Protein AF-A0A966R8D4-F1 (afdb_monomer_lite)

Radius of gyration: 16.15 Å; chains: 1; bounding box: 39×34×46 Å

Structure (mmCIF, N/CA/C/O backbone):
data_AF-A0A966R8D4-F1
#
_entry.id   AF-A0A966R8D4-F1
#
loop_
_atom_site.group_PDB
_atom_site.id
_atom_site.type_symbol
_atom_site.label_atom_id
_atom_site.label_alt_id
_atom_site.label_comp_id
_atom_site.label_asym_id
_atom_site.label_entity_id
_atom_site.label_seq_id
_atom_site.pdbx_PDB_ins_code
_atom_site.Cartn_x
_atom_site.Cartn_y
_atom_site.Cartn_z
_atom_site.occupancy
_atom_site.B_iso_or_equiv
_atom_site.auth_seq_id
_atom_site.auth_comp_id
_atom_site.auth_asym_id
_atom_site.auth_atom_id
_atom_site.pdbx_PDB_model_num
ATOM 1 N N . MET A 1 1 ? 3.328 -2.534 21.180 1.00 51.09 1 MET A N 1
ATOM 2 C CA . MET A 1 1 ? 2.053 -2.965 20.559 1.00 51.09 1 MET A CA 1
ATOM 3 C C . MET A 1 1 ? 1.306 -3.818 21.571 1.00 51.09 1 MET A C 1
ATOM 5 O O . MET A 1 1 ? 1.834 -4.852 21.949 1.00 51.09 1 MET A O 1
ATOM 9 N N . GLN A 1 2 ? 0.138 -3.387 22.055 1.00 43.75 2 GLN A N 1
ATOM 10 C CA . GLN A 1 2 ? -0.744 -4.261 22.836 1.00 43.75 2 GLN A CA 1
ATOM 11 C C . GLN A 1 2 ? -1.527 -5.141 21.857 1.00 43.75 2 GLN A C 1
ATOM 13 O O . GLN A 1 2 ? -2.344 -4.646 21.085 1.00 43.75 2 GLN A O 1
ATOM 18 N N . THR A 1 3 ? -1.239 -6.437 21.844 1.00 46.25 3 THR A N 1
ATOM 19 C CA . THR A 1 3 ? -2.000 -7.445 21.105 1.00 46.25 3 THR A CA 1
ATOM 20 C C . THR A 1 3 ? -3.137 -7.945 21.990 1.00 46.25 3 THR A C 1
ATOM 22 O O . THR A 1 3 ? -2.988 -8.899 22.749 1.00 46.25 3 THR A O 1
ATOM 25 N N . LEU A 1 4 ? -4.311 -7.322 21.879 1.00 57.75 4 LEU A N 1
ATOM 26 C CA . LEU A 1 4 ? -5.556 -8.028 22.189 1.00 57.75 4 LEU A CA 1
ATOM 27 C C . LEU A 1 4 ? -5.604 -9.226 21.229 1.00 57.75 4 LEU A C 1
ATOM 29 O O . LEU A 1 4 ? -5.468 -9.018 20.025 1.00 57.75 4 LEU A O 1
ATOM 33 N N . LYS A 1 5 ? -5.674 -10.470 21.731 1.00 73.81 5 LYS A N 1
ATOM 34 C CA . LYS A 1 5 ? -5.549 -11.704 20.920 1.00 73.81 5 LYS A CA 1
ATOM 35 C C . LYS A 1 5 ? -6.275 -11.566 19.567 1.00 73.81 5 LYS A C 1
ATOM 37 O O . LYS A 1 5 ? -7.495 -11.475 19.522 1.00 73.81 5 LYS A O 1
ATOM 42 N N . GLY A 1 6 ? -5.512 -11.547 18.470 1.00 87.00 6 GLY A N 1
AT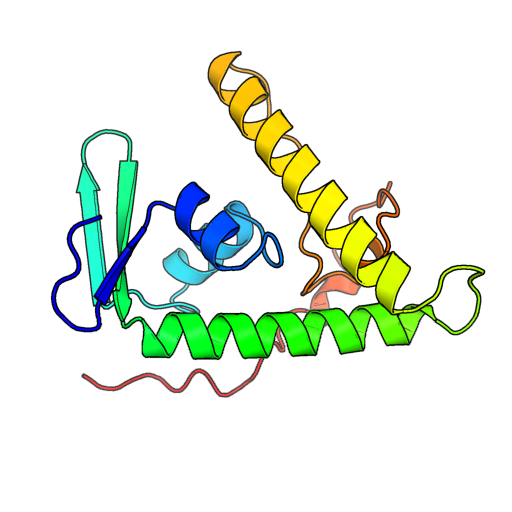OM 43 C CA . GLY A 1 6 ? -6.039 -11.493 17.099 1.00 87.00 6 GLY A CA 1
ATOM 44 C C . GLY A 1 6 ? -6.319 -10.099 16.521 1.00 87.00 6 GLY A C 1
ATOM 45 O O . GLY A 1 6 ? -6.777 -10.027 15.379 1.00 87.00 6 GLY A O 1
ATOM 46 N N . PHE A 1 7 ? -6.026 -9.016 17.245 1.00 92.50 7 PHE A N 1
ATOM 47 C CA . PHE A 1 7 ? -6.164 -7.636 16.778 1.00 92.50 7 PHE A CA 1
ATOM 48 C C . PHE A 1 7 ? -4.842 -6.865 16.841 1.00 92.50 7 PHE A C 1
ATOM 50 O O . PHE A 1 7 ? -4.022 -7.043 17.740 1.00 92.50 7 PHE A O 1
ATOM 57 N N . GLU A 1 8 ? -4.663 -5.968 15.876 1.00 93.44 8 GLU A N 1
ATOM 58 C CA . GLU A 1 8 ? -3.532 -5.054 15.774 1.00 93.44 8 GLU A CA 1
ATOM 59 C C . GLU A 1 8 ? -4.044 -3.620 15.609 1.00 93.44 8 GLU A C 1
ATOM 61 O O . GLU A 1 8 ? -4.910 -3.346 14.771 1.00 93.44 8 GLU A O 1
ATOM 66 N N . GLN A 1 9 ? -3.484 -2.700 16.394 1.00 93.94 9 GLN A N 1
ATOM 67 C CA . GLN A 1 9 ? -3.742 -1.267 16.286 1.00 93.94 9 GLN A CA 1
ATOM 68 C C . GLN A 1 9 ? -2.618 -0.596 15.498 1.00 93.94 9 GLN A C 1
ATOM 70 O O . GLN A 1 9 ? -1.444 -0.761 15.827 1.00 93.94 9 GLN A O 1
ATOM 75 N N . HIS A 1 10 ? -2.986 0.190 14.488 1.00 94.25 10 HIS A N 1
ATOM 76 C CA . HIS A 1 10 ? -2.047 0.842 13.576 1.00 94.25 10 HIS A CA 1
ATOM 77 C C . HIS A 1 10 ? -2.397 2.312 13.351 1.00 94.25 10 HIS A C 1
ATOM 79 O O . HIS A 1 10 ? -3.571 2.669 13.294 1.00 94.25 10 HIS A O 1
ATOM 85 N N . SER A 1 11 ? -1.389 3.171 13.199 1.00 93.56 11 SER A N 1
ATOM 86 C CA . SER A 1 11 ? -1.565 4.461 12.520 1.00 93.56 11 SER A CA 1
ATOM 87 C C . SER A 1 11 ? -1.562 4.239 11.004 1.00 93.56 11 SER A C 1
ATOM 89 O O . SER A 1 11 ? -1.254 3.145 10.532 1.00 93.56 11 SER A O 1
ATOM 91 N N . TYR A 1 12 ? -1.865 5.262 10.202 1.00 92.44 12 TYR A N 1
ATOM 92 C CA . TYR A 1 12 ? -1.744 5.123 8.746 1.00 92.44 12 TYR A CA 1
ATOM 93 C C . TYR A 1 12 ? -0.306 4.804 8.297 1.00 92.44 12 TYR A C 1
ATOM 95 O O . TYR A 1 12 ? -0.120 3.992 7.388 1.00 92.44 12 TYR A O 1
ATOM 103 N N . SER A 1 13 ? 0.707 5.393 8.944 1.00 91.94 13 SER A N 1
ATOM 104 C CA . SER A 1 13 ? 2.116 5.111 8.635 1.00 91.94 13 SER A CA 1
ATOM 105 C C . SER A 1 13 ? 2.491 3.678 9.026 1.00 91.94 13 SER A C 1
ATOM 107 O O . SER A 1 13 ? 2.979 2.929 8.181 1.00 91.94 13 SER A O 1
ATOM 109 N N . SER A 1 14 ? 2.155 3.230 10.245 1.00 94.25 14 SER A N 1
ATOM 110 C CA . SER A 1 14 ? 2.466 1.852 10.660 1.00 94.25 14 SER A CA 1
ATOM 111 C C . SER A 1 14 ? 1.670 0.809 9.866 1.00 94.25 14 SER A C 1
ATOM 113 O O . SER A 1 14 ? 2.166 -0.286 9.616 1.00 94.25 14 SER A O 1
ATOM 115 N N . LEU A 1 15 ? 0.459 1.142 9.399 1.00 94.88 15 LEU A N 1
ATOM 116 C CA . LEU A 1 15 ? -0.326 0.278 8.515 1.00 94.88 15 LEU A CA 1
ATOM 117 C C . LEU A 1 15 ? 0.320 0.141 7.128 1.00 94.88 15 LEU A C 1
ATOM 119 O O . LEU A 1 15 ? 0.342 -0.951 6.564 1.00 94.88 15 LEU A O 1
ATOM 123 N N . THR A 1 16 ? 0.866 1.234 6.591 1.00 94.06 16 THR A N 1
ATOM 124 C CA . THR A 1 16 ? 1.602 1.244 5.315 1.00 94.06 16 THR A CA 1
ATOM 125 C C . THR A 1 16 ? 2.821 0.324 5.389 1.00 94.06 16 THR A C 1
ATOM 127 O O . THR A 1 16 ? 3.023 -0.533 4.524 1.00 94.06 16 THR A O 1
ATOM 130 N N . GLU A 1 17 ? 3.588 0.442 6.472 1.00 95.25 17 GLU A N 1
ATOM 131 C CA . GLU A 1 17 ? 4.727 -0.428 6.762 1.00 95.25 17 GLU A CA 1
ATOM 132 C C . GLU A 1 17 ? 4.293 -1.891 6.948 1.00 95.25 17 GLU A C 1
ATOM 134 O O . GLU A 1 17 ? 4.858 -2.796 6.331 1.00 95.25 17 GLU A O 1
ATOM 139 N N . ARG A 1 18 ? 3.216 -2.137 7.706 1.00 95.69 18 ARG A N 1
ATOM 140 C CA . ARG A 1 18 ? 2.647 -3.475 7.939 1.00 95.69 18 ARG A CA 1
ATOM 141 C C . ARG A 1 18 ? 2.198 -4.181 6.655 1.00 95.69 18 ARG A C 1
ATOM 143 O O . ARG A 1 18 ? 2.195 -5.418 6.599 1.00 95.69 18 ARG A O 1
ATOM 150 N N . LEU A 1 19 ? 1.807 -3.411 5.641 1.00 95.19 19 LEU A N 1
ATOM 151 C CA . LEU A 1 19 ? 1.442 -3.884 4.303 1.00 95.19 19 LEU A CA 1
ATOM 152 C C . LEU A 1 19 ? 2.627 -3.874 3.322 1.00 95.19 19 LEU A C 1
ATOM 154 O O . LEU A 1 19 ? 2.439 -4.160 2.142 1.00 95.19 19 LEU A O 1
ATOM 158 N N . GLY A 1 20 ? 3.843 -3.585 3.794 1.00 94.44 20 GLY A N 1
ATOM 159 C CA . GLY A 1 20 ? 5.082 -3.684 3.028 1.00 94.44 20 GLY A CA 1
ATOM 160 C C . GLY A 1 20 ? 5.246 -2.610 1.956 1.00 94.44 20 GLY A C 1
ATOM 161 O O . GLY A 1 20 ? 5.833 -2.902 0.912 1.00 94.44 20 GLY A O 1
ATOM 162 N N . TYR A 1 21 ? 4.703 -1.407 2.182 1.00 93.81 21 TYR A N 1
ATOM 163 C CA . TYR A 1 21 ? 4.737 -0.283 1.232 1.00 93.81 21 TYR A CA 1
ATOM 164 C C . TYR A 1 21 ? 4.148 -0.632 -0.145 1.00 93.81 21 TYR A C 1
ATOM 166 O O . TYR A 1 21 ? 4.565 -0.117 -1.179 1.00 93.81 21 TYR A O 1
ATOM 174 N N . LEU A 1 22 ? 3.188 -1.560 -0.173 1.00 91.75 22 LEU A N 1
ATOM 175 C CA . LEU A 1 22 ? 2.486 -1.965 -1.393 1.00 91.75 22 LEU A CA 1
ATOM 176 C C . LEU A 1 22 ? 1.395 -0.968 -1.795 1.00 91.75 22 LEU A C 1
ATOM 178 O O . LEU A 1 22 ? 1.035 -0.880 -2.968 1.00 91.75 22 LEU A O 1
ATOM 182 N N . ILE A 1 23 ? 0.871 -0.246 -0.811 1.00 91.38 23 ILE A N 1
ATOM 183 C CA . ILE A 1 23 ? -0.154 0.783 -0.932 1.00 91.38 23 ILE A CA 1
ATOM 184 C C . ILE A 1 23 ? 0.288 1.955 -0.072 1.00 91.38 23 ILE A C 1
ATOM 186 O O . ILE A 1 23 ? 0.855 1.745 0.998 1.00 91.38 23 ILE A O 1
ATOM 190 N N . SER A 1 24 ? 0.016 3.162 -0.544 1.00 90.75 24 SER A N 1
ATOM 191 C CA . SER A 1 24 ? 0.391 4.395 0.121 1.00 90.75 24 SER A CA 1
ATOM 192 C C . SER A 1 24 ? -0.512 4.746 1.306 1.00 90.75 24 SER A C 1
ATOM 194 O O . SER A 1 24 ? -1.658 4.291 1.417 1.00 90.75 24 SER A O 1
ATOM 196 N N . ARG A 1 25 ? -0.019 5.634 2.170 1.00 91.56 25 ARG A N 1
ATOM 197 C CA . ARG A 1 25 ? -0.761 6.188 3.304 1.00 91.56 25 ARG A CA 1
ATOM 198 C C . ARG A 1 25 ? -2.025 6.890 2.821 1.00 91.56 25 ARG A C 1
ATOM 200 O O . ARG A 1 25 ? -3.098 6.705 3.392 1.00 91.56 25 ARG A O 1
ATOM 207 N N . GLN A 1 26 ? -1.911 7.673 1.750 1.00 88.56 26 GLN A N 1
ATOM 208 C CA . GLN A 1 26 ? -3.037 8.422 1.195 1.00 88.56 26 GLN A CA 1
ATOM 209 C C . GLN A 1 26 ? -4.120 7.506 0.618 1.00 88.56 26 GLN A C 1
ATOM 211 O O . GLN A 1 26 ? -5.309 7.734 0.850 1.00 88.56 26 GLN A O 1
ATOM 216 N N . THR A 1 27 ? -3.728 6.430 -0.061 1.00 89.88 27 THR A N 1
ATOM 217 C CA . THR A 1 27 ? -4.675 5.430 -0.558 1.00 89.88 27 THR A CA 1
ATOM 218 C C . THR A 1 27 ? -5.386 4.718 0.590 1.00 89.88 27 THR A C 1
ATOM 220 O O . THR A 1 27 ? -6.604 4.557 0.537 1.00 89.88 27 THR A O 1
ATOM 223 N N . LEU A 1 28 ? -4.670 4.355 1.662 1.00 91.75 28 LEU A N 1
ATOM 224 C CA . LEU A 1 28 ? -5.282 3.771 2.862 1.00 91.75 28 LEU A CA 1
ATOM 225 C C . LEU A 1 28 ? -6.292 4.724 3.509 1.00 91.75 28 LEU A C 1
ATOM 227 O O . LEU A 1 28 ? -7.402 4.300 3.831 1.00 91.75 28 LEU A O 1
ATOM 231 N N . THR A 1 29 ? -5.948 6.006 3.643 1.00 90.69 29 THR A N 1
ATOM 232 C CA . THR A 1 29 ? -6.871 7.048 4.118 1.00 90.69 29 THR A CA 1
ATOM 233 C C . THR A 1 29 ? -8.133 7.100 3.264 1.00 90.69 29 THR A C 1
ATOM 235 O O . THR A 1 29 ? -9.241 7.064 3.798 1.00 90.69 29 THR A O 1
ATOM 238 N N . ASN A 1 30 ? -7.990 7.103 1.937 1.00 87.81 30 ASN A N 1
ATOM 239 C CA . ASN A 1 30 ? -9.128 7.124 1.022 1.00 87.81 30 ASN A CA 1
ATOM 240 C C . ASN A 1 30 ? -9.992 5.862 1.146 1.00 87.81 30 ASN A C 1
ATOM 242 O O . ASN A 1 30 ? -11.213 5.972 1.216 1.00 87.81 30 ASN A O 1
ATOM 246 N N . TRP A 1 31 ? -9.378 4.677 1.224 1.00 91.38 31 TRP A N 1
ATOM 247 C CA . TRP A 1 31 ? -10.090 3.406 1.397 1.00 91.38 31 TRP A CA 1
ATOM 248 C C . TRP A 1 31 ? -10.851 3.320 2.716 1.00 91.38 31 TRP A C 1
ATOM 250 O O . TRP A 1 31 ? -11.902 2.686 2.781 1.00 91.38 31 TRP A O 1
ATOM 260 N N . ILE A 1 32 ? -10.328 3.926 3.776 1.00 90.06 32 ILE A N 1
ATOM 261 C CA . ILE A 1 32 ? -11.008 3.960 5.069 1.00 90.06 32 ILE A CA 1
ATOM 262 C C . ILE A 1 32 ? -12.156 4.968 5.033 1.00 90.06 32 ILE A C 1
ATOM 264 O O . ILE A 1 32 ? -13.276 4.623 5.407 1.00 90.06 32 ILE A O 1
ATOM 268 N N . ASN A 1 33 ? -11.918 6.167 4.498 1.00 87.69 33 ASN A N 1
ATOM 269 C CA . ASN A 1 33 ? -12.928 7.222 4.404 1.00 87.69 33 ASN A CA 1
ATOM 270 C C . ASN A 1 33 ? -14.109 6.842 3.500 1.00 87.69 33 ASN A C 1
ATOM 272 O O . ASN A 1 33 ? -15.249 7.163 3.818 1.00 87.69 33 ASN A O 1
ATOM 276 N N . ASN A 1 34 ? -13.860 6.135 2.393 1.00 86.00 34 ASN A N 1
ATOM 277 C CA . ASN A 1 34 ? -14.914 5.675 1.484 1.00 86.00 34 ASN A CA 1
ATOM 278 C C . ASN A 1 34 ? -15.513 4.308 1.882 1.00 86.00 34 ASN A C 1
ATOM 280 O O . ASN A 1 34 ? -16.408 3.799 1.208 1.00 86.00 34 ASN A O 1
ATOM 284 N N . GLY A 1 35 ? -15.018 3.693 2.962 1.00 84.62 35 GLY A N 1
ATOM 285 C CA . GLY A 1 35 ? -15.517 2.427 3.490 1.00 84.62 35 GLY A CA 1
ATOM 286 C C . GLY A 1 35 ? -15.098 1.166 2.724 1.00 84.62 35 GLY A C 1
ATOM 287 O O . GLY A 1 35 ? -15.634 0.099 3.037 1.00 84.62 35 GLY A O 1
ATOM 288 N N . THR A 1 36 ? -14.156 1.258 1.777 1.00 87.94 36 THR A N 1
ATOM 289 C CA . THR A 1 36 ? -13.539 0.108 1.080 1.00 87.94 36 THR A CA 1
ATOM 290 C C . THR A 1 36 ? -12.770 -0.781 2.061 1.00 87.94 36 THR A C 1
ATOM 292 O O . THR A 1 36 ? -12.911 -2.004 2.049 1.00 87.94 36 THR A O 1
ATOM 295 N N . LEU A 1 37 ? -11.997 -0.177 2.969 1.00 89.25 37 LEU A N 1
ATOM 296 C CA . LEU A 1 37 ? -11.280 -0.870 4.033 1.00 89.25 37 LEU A CA 1
ATOM 297 C C . LEU A 1 37 ? -11.838 -0.445 5.390 1.00 89.25 37 LEU A C 1
ATOM 299 O O . LEU A 1 37 ? -11.588 0.656 5.863 1.00 89.25 37 LEU A O 1
ATOM 303 N N . ARG A 1 38 ? -12.577 -1.343 6.043 1.00 91.81 38 ARG A N 1
ATOM 304 C CA . ARG A 1 38 ? -13.215 -1.050 7.336 1.00 91.81 38 ARG A CA 1
ATOM 305 C C . ARG A 1 38 ? -12.390 -1.569 8.518 1.00 91.81 38 ARG A C 1
ATOM 307 O O . ARG A 1 38 ? -12.258 -2.793 8.631 1.00 91.81 38 ARG A O 1
ATOM 314 N N . PRO A 1 39 ? -11.832 -0.709 9.380 1.00 92.69 39 PRO A N 1
ATOM 315 C CA . PRO A 1 39 ? -11.303 -1.141 10.671 1.00 92.69 39 PRO A CA 1
ATOM 316 C C . PRO A 1 39 ? -12.443 -1.588 11.595 1.00 92.69 39 PRO A C 1
ATOM 318 O O . PRO A 1 39 ? -13.589 -1.183 11.415 1.00 92.69 39 PRO A O 1
ATOM 321 N N . ALA A 1 40 ? -12.124 -2.433 12.573 1.00 91.56 40 ALA A N 1
ATOM 322 C CA . ALA A 1 40 ? -13.046 -2.819 13.639 1.00 91.56 40 ALA A CA 1
ATOM 323 C C . ALA A 1 40 ? -13.361 -1.629 14.557 1.00 91.56 40 ALA A C 1
ATOM 325 O O . ALA A 1 40 ? -14.487 -1.473 15.011 1.00 91.56 40 ALA A O 1
ATOM 326 N N . GLN A 1 41 ? -12.368 -0.768 14.786 1.00 92.88 41 GLN A N 1
ATOM 327 C CA . GLN A 1 41 ? -12.516 0.449 15.573 1.00 92.88 41 GLN A CA 1
ATOM 328 C C . GLN A 1 41 ? -11.607 1.548 15.024 1.00 92.88 41 GLN A C 1
ATOM 330 O O . GLN A 1 41 ? -10.500 1.279 14.550 1.00 92.88 41 GLN A O 1
ATOM 335 N N . VAL A 1 42 ? -12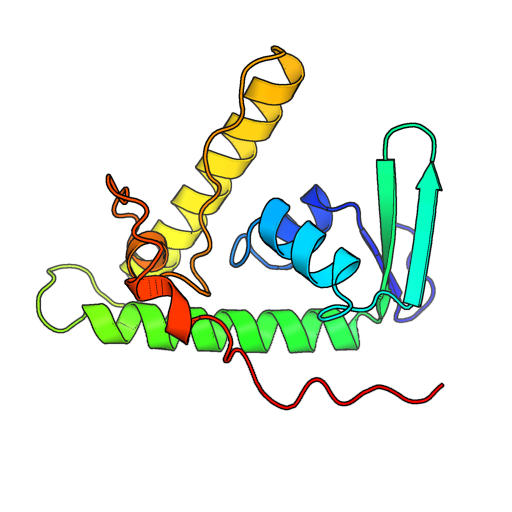.076 2.792 15.106 1.00 92.69 42 VAL A N 1
ATOM 336 C CA . VAL A 1 42 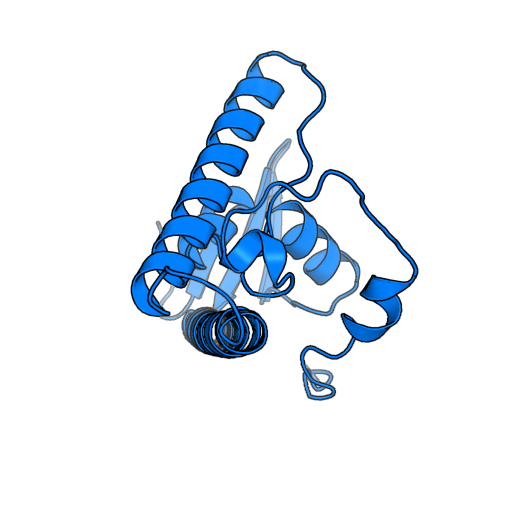? -11.283 3.991 14.823 1.00 92.69 42 VAL A CA 1
ATOM 337 C C . VAL A 1 42 ? -11.202 4.811 16.098 1.00 92.69 42 VAL A C 1
ATOM 339 O O . VAL A 1 42 ? -12.226 5.236 16.624 1.00 92.69 42 VAL A O 1
ATOM 342 N N . THR A 1 43 ? -9.986 5.067 16.564 1.00 91.88 43 THR A N 1
ATOM 343 C CA . THR A 1 43 ? -9.724 5.907 17.732 1.00 91.88 43 THR A CA 1
ATOM 344 C C . THR A 1 43 ? -8.959 7.138 17.272 1.00 91.88 43 THR A C 1
ATOM 346 O O . THR A 1 43 ? -7.850 7.030 16.750 1.00 91.88 43 THR A O 1
ATOM 349 N N . ARG A 1 44 ? -9.551 8.322 17.440 1.00 87.94 44 ARG A N 1
ATOM 350 C CA . ARG A 1 44 ? -8.917 9.601 17.098 1.00 87.94 44 ARG A CA 1
ATOM 351 C C . ARG A 1 44 ? -8.360 10.224 18.374 1.00 87.94 44 ARG A C 1
ATOM 353 O O . ARG A 1 44 ? -9.121 10.507 19.290 1.00 87.94 44 ARG A O 1
ATOM 360 N N . GLN A 1 45 ? -7.047 10.415 18.437 1.00 79.88 45 GLN A N 1
ATOM 361 C CA . GLN A 1 45 ? -6.359 11.049 19.560 1.00 79.88 45 GLN A CA 1
ATOM 362 C C . GLN A 1 45 ? -5.619 12.284 19.064 1.00 79.88 45 GLN A C 1
ATOM 364 O O . GLN A 1 45 ? -4.597 12.141 18.403 1.00 79.88 45 GLN A O 1
ATOM 369 N N . SER A 1 46 ? -6.128 13.475 19.395 1.00 75.50 46 SER A N 1
ATOM 370 C CA . SER A 1 46 ? -5.584 14.799 19.046 1.00 75.50 46 SER A CA 1
ATOM 371 C C . SER A 1 46 ? -5.147 14.951 17.576 1.00 75.50 46 SER A C 1
ATOM 373 O O . SER A 1 46 ? -5.921 15.425 16.747 1.00 75.50 46 SER A O 1
ATOM 375 N N . HIS A 1 47 ? -3.944 14.484 17.228 1.00 71.56 47 HIS A N 1
ATOM 376 C CA . HIS A 1 47 ? -3.343 14.575 15.894 1.00 71.56 47 HIS A CA 1
ATOM 377 C C . HIS A 1 47 ? -3.147 13.224 15.184 1.00 71.56 47 HIS A C 1
ATOM 379 O O . HIS A 1 47 ? -2.745 13.198 14.025 1.00 71.56 47 HIS A O 1
ATOM 385 N N . ASN A 1 48 ? -3.456 12.101 15.840 1.00 79.62 48 ASN A N 1
ATOM 386 C CA . ASN A 1 48 ? -3.262 10.755 15.310 1.00 79.62 48 ASN A CA 1
ATOM 387 C C . ASN A 1 48 ? -4.567 9.960 15.255 1.00 79.62 48 ASN A C 1
ATOM 389 O O . ASN A 1 48 ? -5.357 9.912 16.197 1.00 79.62 48 ASN A O 1
ATOM 393 N N . THR A 1 49 ? -4.780 9.293 14.122 1.00 88.44 49 THR A N 1
ATOM 394 C CA . THR A 1 49 ? -5.856 8.312 13.960 1.00 88.44 49 THR A CA 1
ATOM 395 C C . THR A 1 49 ? -5.270 6.919 14.098 1.00 88.44 49 THR A C 1
ATOM 397 O O . THR A 1 49 ? -4.389 6.532 13.329 1.00 88.44 49 THR A O 1
ATOM 400 N N . HIS A 1 50 ? -5.784 6.171 15.065 1.00 92.25 50 HIS A N 1
ATOM 401 C CA . HIS A 1 50 ? -5.479 4.767 15.261 1.00 92.25 50 HIS A CA 1
ATOM 402 C C . HIS A 1 50 ? -6.622 3.899 14.747 1.00 92.25 50 HIS A C 1
ATOM 404 O O . HIS A 1 50 ? -7.800 4.171 14.977 1.00 92.25 50 HIS A O 1
ATOM 410 N N . LEU A 1 51 ? -6.248 2.842 14.044 1.00 94.06 51 LEU A N 1
ATOM 411 C CA . LEU A 1 51 ? -7.135 1.938 13.338 1.00 94.06 51 LEU A CA 1
ATOM 412 C C . LEU A 1 51 ? -6.917 0.543 13.905 1.00 94.06 51 LEU A C 1
ATOM 414 O O . LEU A 1 51 ? -5.803 0.019 13.857 1.00 94.06 51 LEU A O 1
ATOM 418 N N . LEU A 1 52 ? -7.974 -0.056 14.436 1.00 95.06 52 LEU A N 1
ATOM 419 C CA . LEU A 1 52 ? -7.936 -1.420 14.936 1.00 95.06 52 LEU A CA 1
ATOM 420 C C . LEU A 1 52 ? -8.381 -2.373 13.829 1.00 95.06 52 LEU A C 1
ATOM 422 O O . LEU A 1 52 ? -9.482 -2.245 13.296 1.00 95.06 52 LEU A O 1
ATOM 426 N N . PHE A 1 53 ? -7.554 -3.355 13.499 1.00 94.56 53 PHE A N 1
ATOM 427 C CA . PHE A 1 53 ? -7.895 -4.409 12.548 1.00 94.56 53 PHE A CA 1
ATOM 428 C C . PHE A 1 53 ? -7.654 -5.778 13.166 1.00 94.56 53 PHE A C 1
ATOM 430 O O . PHE A 1 53 ? -6.712 -5.965 13.928 1.00 94.56 53 PHE A O 1
ATOM 437 N N . SER A 1 54 ? -8.451 -6.773 12.778 1.00 94.19 54 SER A N 1
ATOM 438 C CA . SER A 1 54 ? -8.082 -8.164 13.043 1.00 94.19 54 SER A CA 1
ATOM 439 C C . SER A 1 54 ? -6.822 -8.527 12.242 1.00 94.19 54 SER A C 1
ATOM 441 O O . SER A 1 54 ? -6.773 -8.259 11.034 1.00 94.19 54 SER A O 1
ATOM 443 N N . THR A 1 55 ? -5.860 -9.213 12.856 1.00 93.50 55 THR A N 1
ATOM 444 C CA . THR A 1 55 ? -4.633 -9.710 12.208 1.00 93.50 55 THR A CA 1
ATOM 445 C C . THR A 1 55 ? -4.937 -10.538 10.960 1.00 93.50 55 THR A C 1
ATOM 447 O O . THR A 1 55 ? -4.293 -10.368 9.925 1.00 93.50 55 THR A O 1
ATOM 450 N N . ALA A 1 56 ? -5.966 -11.393 11.010 1.00 92.00 56 ALA A N 1
ATOM 451 C CA . ALA A 1 56 ? -6.383 -12.220 9.876 1.00 92.00 56 ALA A CA 1
ATOM 452 C C . ALA A 1 56 ? -6.754 -11.375 8.643 1.00 92.00 56 ALA A C 1
ATOM 454 O O . ALA A 1 56 ? -6.309 -11.663 7.530 1.00 92.00 56 ALA A O 1
ATOM 455 N N . LYS A 1 57 ? -7.495 -10.279 8.848 1.00 92.50 57 LYS A N 1
ATOM 456 C CA . LYS A 1 57 ? -7.863 -9.331 7.786 1.00 92.50 57 LYS A CA 1
ATOM 457 C C . LYS A 1 57 ? -6.646 -8.630 7.189 1.00 92.50 57 LYS A C 1
ATOM 459 O O . LYS A 1 57 ? -6.558 -8.527 5.967 1.00 92.50 57 LYS A O 1
ATOM 464 N N . LEU A 1 58 ? -5.694 -8.193 8.016 1.00 94.69 58 LEU A N 1
ATOM 465 C CA . LEU A 1 58 ? -4.455 -7.579 7.522 1.00 94.69 58 LEU A CA 1
ATOM 466 C C . LEU A 1 58 ? -3.588 -8.578 6.749 1.00 94.69 58 LEU A C 1
ATOM 468 O O . LEU A 1 58 ? -3.025 -8.228 5.715 1.00 94.69 58 LEU A O 1
ATOM 472 N N . ASN A 1 59 ? -3.522 -9.834 7.193 1.00 94.75 59 ASN A N 1
ATOM 473 C CA . ASN A 1 59 ? -2.811 -10.896 6.481 1.00 94.75 59 ASN A CA 1
ATOM 474 C C . ASN A 1 59 ? -3.447 -11.198 5.118 1.00 94.75 59 ASN A C 1
ATOM 476 O O . ASN A 1 59 ? -2.733 -11.300 4.116 1.00 94.75 59 ASN A O 1
ATOM 480 N N . ALA A 1 60 ? -4.778 -11.292 5.061 1.00 92.50 60 ALA A N 1
ATOM 481 C CA . ALA A 1 60 ? -5.511 -11.479 3.813 1.00 92.50 60 ALA A CA 1
ATOM 482 C C . ALA A 1 60 ? -5.283 -10.304 2.849 1.00 92.50 60 ALA A C 1
ATOM 484 O O . ALA A 1 60 ? -4.938 -10.522 1.686 1.00 92.50 60 ALA A O 1
ATOM 485 N N . LEU A 1 61 ? -5.384 -9.066 3.346 1.00 93.44 61 LEU A N 1
ATOM 486 C CA . LEU A 1 61 ? -5.119 -7.862 2.563 1.00 93.44 61 LEU A CA 1
ATOM 487 C C . LEU A 1 61 ? -3.684 -7.852 2.023 1.00 93.44 61 LEU A C 1
ATOM 489 O O . LEU A 1 61 ? -3.481 -7.689 0.824 1.00 93.44 61 LEU A O 1
ATOM 493 N N . HIS A 1 62 ? -2.688 -8.106 2.870 1.00 94.62 62 HIS A N 1
ATOM 494 C CA . HIS A 1 62 ? -1.287 -8.155 2.455 1.00 94.62 62 HIS A CA 1
ATOM 495 C C . HIS A 1 62 ? -1.047 -9.204 1.354 1.00 94.62 62 HIS A C 1
ATOM 497 O O . HIS A 1 62 ? -0.345 -8.931 0.377 1.00 94.62 62 HIS A O 1
ATOM 503 N N . LYS A 1 63 ? -1.665 -10.389 1.456 1.00 93.06 63 LYS A N 1
ATOM 504 C CA . LYS A 1 63 ? -1.571 -11.434 0.423 1.00 93.06 63 LYS A CA 1
ATOM 505 C C . LYS A 1 63 ? -2.183 -10.981 -0.908 1.00 93.06 63 LYS A C 1
ATOM 507 O O . LYS A 1 63 ? -1.588 -11.221 -1.959 1.00 93.06 63 LYS A O 1
ATOM 512 N N . LEU A 1 64 ? -3.332 -10.304 -0.868 1.00 91.81 64 LEU A N 1
ATOM 513 C CA . LEU A 1 64 ? -3.981 -9.745 -2.059 1.00 91.81 64 LEU A CA 1
ATOM 514 C C . LEU A 1 64 ? -3.116 -8.670 -2.722 1.00 91.81 64 LEU A C 1
ATOM 516 O O . LEU A 1 64 ? -2.887 -8.735 -3.928 1.00 91.81 64 LEU A O 1
ATOM 520 N N . LEU A 1 65 ? -2.576 -7.736 -1.937 1.00 91.88 65 LEU A N 1
ATOM 521 C CA . LEU A 1 65 ? -1.705 -6.672 -2.438 1.00 91.88 65 LEU A CA 1
ATOM 522 C C . LEU A 1 65 ? -0.427 -7.230 -3.070 1.00 91.88 65 LEU A C 1
ATOM 524 O O . LEU A 1 65 ? -0.027 -6.782 -4.141 1.00 91.88 65 LEU A O 1
ATOM 528 N N . LYS A 1 66 ? 0.182 -8.259 -2.465 1.00 92.00 66 LYS A N 1
ATOM 529 C CA . LYS A 1 66 ? 1.333 -8.958 -3.058 1.00 92.00 66 LYS A CA 1
ATOM 530 C C . LYS A 1 66 ? 0.985 -9.574 -4.409 1.00 92.00 66 LYS A C 1
ATOM 532 O O . LYS A 1 66 ? 1.751 -9.428 -5.359 1.00 92.00 66 LYS A O 1
ATOM 537 N N . LYS A 1 67 ? -0.166 -10.247 -4.507 1.00 89.88 67 LYS A N 1
ATOM 538 C CA . LYS A 1 67 ? -0.633 -10.841 -5.767 1.00 89.88 67 LYS A CA 1
ATOM 539 C C . LYS A 1 67 ? -0.852 -9.767 -6.833 1.00 89.88 67 LYS A C 1
ATOM 541 O O . LYS A 1 67 ? -0.404 -9.948 -7.961 1.00 89.88 67 LYS A O 1
ATOM 546 N N . ALA A 1 68 ? -1.489 -8.653 -6.473 1.00 87.75 68 ALA A N 1
ATOM 547 C CA . ALA A 1 68 ? -1.694 -7.529 -7.378 1.00 87.75 68 ALA A CA 1
ATOM 548 C C . ALA A 1 68 ? -0.352 -6.965 -7.870 1.00 87.75 68 ALA A C 1
ATOM 550 O O . ALA A 1 68 ? -0.137 -6.893 -9.077 1.00 87.75 68 ALA A O 1
ATOM 551 N N . GLN A 1 69 ? 0.594 -6.694 -6.962 1.00 89.50 69 GLN A N 1
ATOM 552 C CA . GLN A 1 69 ? 1.936 -6.213 -7.313 1.00 89.50 69 GLN A CA 1
ATOM 553 C C . GLN A 1 69 ? 2.630 -7.128 -8.336 1.00 89.50 69 GLN A C 1
ATOM 555 O O . GLN A 1 69 ? 3.185 -6.645 -9.319 1.00 89.50 69 GLN A O 1
ATOM 560 N N . ILE A 1 70 ? 2.574 -8.450 -8.133 1.00 89.19 70 ILE A N 1
ATOM 561 C CA . ILE A 1 70 ? 3.146 -9.442 -9.058 1.00 89.19 70 ILE A CA 1
ATOM 562 C C . ILE A 1 70 ? 2.501 -9.338 -10.441 1.00 89.19 70 ILE A C 1
ATOM 564 O O . ILE A 1 70 ? 3.212 -9.246 -11.440 1.00 89.19 70 ILE A O 1
ATOM 568 N N . VAL A 1 71 ? 1.167 -9.318 -10.503 1.00 85.56 71 VAL A N 1
ATOM 569 C CA . VAL A 1 71 ? 0.422 -9.211 -11.767 1.00 85.56 71 VAL A CA 1
ATOM 570 C C . VAL A 1 71 ? 0.769 -7.913 -12.497 1.00 85.56 71 VAL A C 1
ATOM 572 O O . VAL A 1 71 ? 1.027 -7.935 -13.699 1.00 85.56 71 VAL A O 1
ATOM 575 N N . HIS A 1 72 ? 0.808 -6.785 -11.790 1.00 82.38 72 HIS A N 1
ATOM 576 C CA . HIS A 1 72 ? 1.132 -5.488 -12.382 1.00 82.38 72 HIS A CA 1
ATOM 577 C C . HIS A 1 72 ? 2.585 -5.417 -12.864 1.00 82.38 72 HIS A C 1
ATOM 579 O O . HIS A 1 72 ? 2.828 -4.975 -13.985 1.00 82.38 72 HIS A O 1
ATOM 585 N N . ALA A 1 73 ? 3.542 -5.923 -12.083 1.00 84.31 73 ALA A N 1
ATOM 586 C CA . ALA A 1 73 ? 4.943 -5.979 -12.491 1.00 84.31 73 ALA A CA 1
ATOM 587 C C . ALA A 1 73 ? 5.162 -6.898 -13.711 1.00 84.31 73 ALA A C 1
ATOM 589 O O . ALA A 1 73 ? 5.951 -6.559 -14.595 1.00 84.31 73 ALA A O 1
ATOM 590 N N . ALA A 1 74 ? 4.436 -8.020 -13.795 1.00 82.31 74 ALA A N 1
ATOM 591 C CA . ALA A 1 74 ? 4.491 -8.944 -14.929 1.00 82.31 74 ALA A CA 1
ATOM 592 C C . ALA A 1 74 ? 3.927 -8.330 -16.224 1.00 82.31 74 ALA A C 1
ATOM 594 O O . ALA A 1 74 ? 4.485 -8.547 -17.297 1.00 82.31 74 ALA A O 1
ATOM 595 N N . LYS A 1 75 ? 2.882 -7.489 -16.148 1.00 76.94 75 LYS A N 1
ATOM 596 C CA . LYS A 1 75 ? 2.324 -6.785 -17.324 1.00 76.94 75 LYS A CA 1
ATOM 597 C C . LYS A 1 75 ? 3.341 -5.884 -18.037 1.00 76.94 75 LYS A C 1
ATOM 599 O O . LYS A 1 75 ? 3.222 -5.665 -19.235 1.00 76.94 75 LYS A O 1
ATOM 604 N N . ILE A 1 76 ? 4.356 -5.390 -17.328 1.00 72.50 76 ILE A N 1
ATOM 605 C CA . ILE A 1 76 ? 5.413 -4.522 -17.882 1.00 72.50 76 ILE A CA 1
ATOM 606 C C . ILE A 1 76 ? 6.679 -5.322 -18.237 1.00 72.50 76 ILE A C 1
ATOM 608 O O . ILE A 1 76 ? 7.729 -4.762 -18.572 1.00 72.50 76 ILE A O 1
ATOM 612 N N . GLN A 1 77 ? 6.635 -6.651 -18.118 1.00 63.41 77 GLN A N 1
ATOM 613 C CA . GLN A 1 77 ? 7.787 -7.506 -18.383 1.00 63.41 77 GLN A CA 1
ATOM 614 C C . GLN A 1 77 ? 8.147 -7.549 -19.867 1.00 63.41 77 GLN A C 1
ATOM 616 O O . GLN A 1 77 ? 9.329 -7.682 -20.171 1.00 63.41 77 GLN A O 1
ATOM 621 N N . GLY A 1 78 ? 7.172 -7.345 -20.762 1.00 56.06 78 GLY A N 1
ATOM 622 C CA . GLY A 1 78 ? 7.311 -7.538 -22.208 1.00 56.06 78 GLY A CA 1
ATOM 623 C C . GLY A 1 78 ? 8.425 -6.754 -22.913 1.00 56.06 78 GLY A C 1
ATOM 624 O O . GLY A 1 78 ? 8.613 -6.977 -24.096 1.00 56.06 78 GLY A O 1
ATOM 625 N N . ASN A 1 79 ? 9.161 -5.861 -22.234 1.00 54.00 79 ASN A N 1
ATOM 626 C CA . ASN A 1 79 ? 10.255 -5.099 -22.844 1.00 54.00 79 ASN A CA 1
ATOM 627 C C . ASN A 1 79 ? 11.314 -4.557 -21.857 1.00 54.00 79 ASN A C 1
ATOM 629 O O . ASN A 1 79 ? 11.790 -3.432 -22.012 1.00 54.00 79 ASN A O 1
ATOM 633 N N . SER A 1 80 ? 11.682 -5.272 -20.781 1.00 62.00 80 SER A N 1
ATOM 634 C CA . SER A 1 80 ? 12.697 -4.715 -19.861 1.00 62.00 80 SER A CA 1
ATOM 635 C C . SER A 1 80 ? 13.718 -5.706 -19.306 1.00 62.00 80 SER A C 1
ATOM 637 O O . SER A 1 80 ? 13.396 -6.841 -18.970 1.00 62.00 80 SER A O 1
ATOM 639 N N . ARG A 1 81 ? 14.955 -5.198 -19.188 1.00 67.88 81 ARG A N 1
ATOM 640 C CA . ARG A 1 81 ? 16.182 -5.867 -18.725 1.00 67.88 81 ARG A CA 1
ATOM 641 C C . ARG A 1 81 ? 16.124 -6.374 -17.277 1.00 67.88 81 ARG A C 1
ATOM 643 O O . ARG A 1 81 ? 17.007 -7.114 -16.865 1.00 67.88 81 ARG A O 1
ATOM 650 N N . PHE A 1 82 ? 15.120 -5.969 -16.498 1.00 73.94 82 PHE A N 1
ATOM 651 C CA . PHE A 1 82 ? 14.989 -6.355 -15.091 1.00 73.94 82 PHE A CA 1
ATOM 652 C C . PHE A 1 82 ? 14.119 -7.595 -14.915 1.00 73.94 82 PHE A C 1
ATOM 654 O O . PHE A 1 82 ? 13.006 -7.661 -15.458 1.00 73.94 82 PHE A O 1
ATOM 661 N N . THR A 1 83 ? 14.573 -8.521 -14.067 1.00 85.00 83 THR A N 1
ATOM 662 C CA . THR A 1 83 ? 13.772 -9.677 -13.649 1.00 85.00 83 THR A CA 1
ATOM 663 C C . THR A 1 83 ? 12.544 -9.228 -12.855 1.00 85.00 83 THR A C 1
ATOM 665 O O . THR A 1 83 ? 12.511 -8.140 -12.270 1.00 85.00 83 THR A O 1
ATOM 668 N N . LEU A 1 84 ? 11.516 -10.077 -12.799 1.00 85.12 84 LEU A N 1
ATOM 669 C CA . LEU A 1 84 ? 10.315 -9.806 -12.007 1.00 85.12 84 LEU A CA 1
ATOM 670 C C . LEU A 1 84 ? 10.659 -9.535 -10.531 1.00 85.12 84 LEU A C 1
ATOM 672 O O . LEU A 1 84 ? 10.162 -8.577 -9.947 1.00 85.12 84 LEU A O 1
ATOM 676 N N . ALA A 1 85 ? 11.566 -10.322 -9.944 1.00 85.81 85 ALA A N 1
ATOM 677 C CA . ALA A 1 85 ? 11.998 -10.149 -8.558 1.00 85.81 85 ALA A CA 1
ATOM 678 C C . ALA A 1 85 ? 12.669 -8.785 -8.314 1.00 85.81 85 ALA A C 1
ATOM 680 O O . ALA A 1 85 ? 12.340 -8.101 -7.342 1.00 85.81 85 ALA A O 1
ATOM 681 N N . GLN A 1 86 ? 13.555 -8.355 -9.221 1.00 85.19 86 GLN A N 1
ATOM 682 C CA . GLN A 1 86 ? 14.222 -7.051 -9.132 1.00 85.19 86 GLN A CA 1
ATOM 683 C C . GLN A 1 86 ? 13.221 -5.893 -9.184 1.00 85.19 86 GLN A C 1
ATOM 685 O O . GLN A 1 86 ? 13.356 -4.932 -8.430 1.00 85.19 86 GLN A O 1
ATOM 690 N N . ARG A 1 87 ? 12.187 -5.997 -10.023 1.00 83.00 87 ARG A N 1
ATOM 691 C CA . ARG A 1 87 ? 11.123 -4.986 -10.115 1.00 83.00 87 ARG A CA 1
ATOM 692 C C . ARG A 1 87 ? 10.348 -4.874 -8.815 1.00 83.00 87 ARG A C 1
ATOM 694 O O . ARG A 1 87 ? 10.294 -3.799 -8.232 1.00 83.00 87 ARG A O 1
ATOM 701 N N . LEU A 1 88 ? 9.844 -6.003 -8.313 1.00 87.50 88 LEU A N 1
ATOM 702 C CA . LEU A 1 88 ? 9.077 -6.045 -7.067 1.00 87.50 88 LEU A CA 1
ATOM 703 C C . LEU A 1 88 ? 9.857 -5.446 -5.892 1.00 87.50 88 LEU A C 1
ATOM 705 O O . LEU A 1 88 ? 9.275 -4.720 -5.082 1.00 87.50 88 LEU A O 1
ATOM 709 N N . ALA A 1 89 ? 11.160 -5.731 -5.808 1.00 87.62 89 ALA A N 1
ATOM 710 C CA . ALA A 1 89 ? 12.043 -5.162 -4.796 1.00 87.62 89 ALA A CA 1
ATOM 711 C C . ALA A 1 89 ? 12.240 -3.650 -4.985 1.00 87.62 89 ALA A C 1
ATOM 713 O O . ALA A 1 89 ? 12.146 -2.890 -4.023 1.00 87.62 89 ALA A O 1
ATOM 714 N N . THR A 1 90 ? 12.484 -3.195 -6.212 1.00 86.19 90 THR A N 1
ATOM 715 C CA . THR A 1 90 ? 12.682 -1.773 -6.519 1.00 86.19 90 THR A CA 1
ATOM 716 C C . THR A 1 90 ? 11.426 -0.943 -6.270 1.00 86.19 90 THR A C 1
ATOM 718 O O . THR A 1 90 ? 11.524 0.086 -5.610 1.00 86.19 90 THR A O 1
ATOM 721 N N . GLY A 1 91 ? 10.243 -1.417 -6.668 1.00 85.75 91 GLY A N 1
ATOM 722 C CA . GLY A 1 91 ? 8.991 -0.710 -6.394 1.00 85.75 91 GLY A CA 1
ATOM 723 C C . GLY A 1 91 ? 8.738 -0.505 -4.897 1.00 85.75 91 GLY A C 1
ATOM 724 O O . GLY A 1 91 ? 8.420 0.602 -4.470 1.00 85.75 91 GLY A O 1
ATOM 725 N N . ARG A 1 92 ? 8.971 -1.533 -4.065 1.00 89.50 92 ARG A N 1
ATOM 726 C CA . ARG A 1 92 ? 8.831 -1.403 -2.600 1.00 89.50 92 ARG A CA 1
ATOM 727 C C . ARG A 1 92 ? 9.871 -0.466 -1.994 1.00 89.50 92 ARG A C 1
ATOM 729 O O . ARG A 1 92 ? 9.529 0.329 -1.125 1.00 89.50 92 ARG A O 1
ATOM 736 N N . ARG A 1 93 ? 11.129 -0.541 -2.448 1.00 89.75 93 ARG A N 1
ATOM 737 C CA . ARG A 1 93 ? 12.196 0.361 -1.982 1.00 89.75 93 ARG A CA 1
ATOM 738 C C . ARG A 1 93 ? 11.871 1.816 -2.294 1.00 89.75 93 ARG A C 1
ATOM 740 O O . ARG A 1 93 ? 12.000 2.658 -1.414 1.00 89.75 93 ARG A O 1
ATOM 747 N N . ASN A 1 94 ? 11.393 2.097 -3.503 1.00 88.56 94 ASN A N 1
ATOM 748 C CA . ASN A 1 94 ? 11.028 3.452 -3.900 1.00 88.56 94 ASN A CA 1
ATOM 749 C C . ASN A 1 94 ? 9.805 3.951 -3.125 1.00 88.56 94 ASN A C 1
ATOM 751 O O . ASN A 1 94 ? 9.800 5.096 -2.682 1.00 88.56 94 ASN A O 1
ATOM 755 N N . ALA A 1 95 ? 8.795 3.099 -2.915 1.00 90.06 95 ALA A N 1
ATOM 756 C CA . ALA A 1 95 ? 7.627 3.449 -2.110 1.00 90.06 95 ALA A CA 1
ATOM 757 C C . ALA A 1 95 ? 8.020 3.777 -0.662 1.00 90.06 95 ALA A C 1
ATOM 759 O O . ALA A 1 95 ? 7.589 4.799 -0.131 1.00 90.06 95 ALA A O 1
ATOM 760 N N . LYS A 1 96 ? 8.912 2.978 -0.061 1.00 93.44 96 LYS A N 1
ATOM 761 C CA . LYS A 1 96 ? 9.478 3.270 1.259 1.00 93.44 96 LYS A CA 1
ATOM 762 C C . LYS A 1 96 ? 10.254 4.590 1.270 1.00 93.44 96 LYS A C 1
ATOM 764 O O . LYS A 1 96 ? 9.999 5.429 2.121 1.00 93.44 96 LYS A O 1
ATOM 769 N N . ALA A 1 97 ? 11.161 4.803 0.318 1.00 89.75 97 ALA A N 1
ATOM 770 C CA . ALA A 1 97 ? 11.957 6.029 0.254 1.00 89.75 97 ALA A CA 1
ATOM 771 C C . ALA A 1 97 ? 11.080 7.283 0.078 1.00 89.75 97 ALA A C 1
ATOM 773 O O . ALA A 1 97 ? 11.349 8.322 0.676 1.00 89.75 97 ALA A O 1
ATOM 774 N N . CYS A 1 98 ? 10.009 7.183 -0.716 1.00 89.19 98 CYS A N 1
ATOM 775 C CA . CYS A 1 98 ? 9.026 8.251 -0.873 1.00 89.19 98 CYS A CA 1
ATOM 776 C C . CYS A 1 98 ? 8.266 8.518 0.434 1.00 89.19 98 CYS A C 1
ATOM 778 O O . CYS A 1 98 ? 8.127 9.675 0.827 1.00 89.19 98 CYS A O 1
ATOM 780 N N . HIS A 1 99 ? 7.845 7.462 1.136 1.00 91.81 99 HIS A N 1
ATOM 781 C CA . HIS A 1 99 ? 7.207 7.570 2.446 1.00 91.81 99 HIS A CA 1
ATOM 782 C C . HIS A 1 99 ? 8.121 8.253 3.475 1.00 91.81 99 HIS A C 1
ATOM 784 O O . HIS A 1 99 ? 7.715 9.239 4.085 1.00 91.81 99 HIS A O 1
ATOM 790 N N . ASP A 1 100 ? 9.370 7.798 3.602 1.00 91.44 100 ASP A N 1
ATOM 791 C CA . ASP A 1 100 ? 10.357 8.371 4.526 1.00 91.44 100 ASP A CA 1
ATOM 792 C C . ASP A 1 100 ? 10.629 9.857 4.199 1.00 91.44 100 ASP A C 1
ATOM 794 O O . ASP A 1 100 ? 10.718 10.703 5.090 1.00 91.44 100 ASP A O 1
ATOM 798 N N . ASN A 1 101 ? 10.697 10.210 2.908 1.00 89.31 101 ASN A N 1
ATOM 799 C CA . ASN A 1 101 ? 10.835 11.602 2.471 1.00 89.31 101 ASN A CA 1
ATOM 800 C C . ASN A 1 101 ? 9.595 12.431 2.843 1.00 89.31 101 ASN A C 1
ATOM 802 O O . ASN A 1 101 ? 9.725 13.564 3.296 1.00 89.31 101 ASN A O 1
ATOM 806 N N . ASN A 1 102 ? 8.389 11.879 2.714 1.00 89.31 102 ASN A N 1
ATOM 807 C CA . ASN A 1 102 ? 7.165 12.566 3.123 1.00 89.31 102 ASN A CA 1
ATOM 808 C C . ASN A 1 102 ? 7.052 12.755 4.641 1.00 89.31 102 ASN A C 1
ATOM 810 O O . ASN A 1 102 ? 6.586 13.812 5.063 1.00 89.31 102 ASN A O 1
ATOM 814 N N . GLU A 1 103 ? 7.515 11.804 5.458 1.00 90.94 103 GLU A N 1
ATOM 815 C CA . GLU A 1 103 ? 7.655 12.004 6.910 1.00 90.94 103 GLU A CA 1
ATOM 816 C C . GLU A 1 103 ? 8.564 13.217 7.191 1.00 90.94 103 GLU A C 1
ATOM 818 O O . GLU A 1 103 ? 8.161 14.150 7.888 1.00 90.94 103 GLU A O 1
ATOM 823 N N . LEU A 1 104 ? 9.742 13.288 6.554 1.00 89.75 104 LEU A N 1
ATOM 824 C CA . LEU A 1 104 ? 10.646 14.437 6.684 1.00 89.75 104 LEU A CA 1
ATOM 825 C C . LEU A 1 104 ? 9.999 15.746 6.200 1.00 89.75 104 LEU A C 1
ATOM 827 O O . LEU A 1 104 ? 10.080 16.772 6.874 1.00 89.75 104 LEU A O 1
ATOM 831 N N . ARG A 1 105 ? 9.332 15.734 5.042 1.00 90.62 105 ARG A N 1
ATOM 832 C CA . ARG A 1 105 ? 8.667 16.922 4.485 1.00 90.62 105 ARG A CA 1
ATOM 833 C C . ARG A 1 105 ? 7.568 17.434 5.409 1.00 90.62 105 ARG A C 1
ATOM 835 O O . ARG A 1 105 ? 7.479 18.647 5.570 1.00 90.62 105 ARG A O 1
ATOM 842 N N . ARG A 1 106 ? 6.809 16.550 6.068 1.00 88.75 106 ARG A N 1
ATOM 843 C CA . ARG A 1 106 ? 5.828 16.930 7.097 1.00 88.75 106 ARG A CA 1
ATOM 844 C C . ARG A 1 106 ? 6.472 17.628 8.282 1.00 88.75 106 ARG A C 1
ATOM 846 O O . ARG A 1 106 ? 6.002 18.695 8.664 1.00 88.75 106 ARG A O 1
ATOM 853 N N . HIS A 1 107 ? 7.557 17.073 8.818 1.00 90.56 107 HIS A N 1
ATOM 854 C CA . HIS A 1 107 ? 8.297 17.713 9.909 1.00 90.56 107 HIS A CA 1
ATOM 855 C C . HIS A 1 107 ? 8.837 19.095 9.520 1.00 90.56 107 HIS A C 1
ATOM 857 O O . HIS A 1 107 ? 8.878 19.995 10.350 1.00 90.56 107 HIS A O 1
ATOM 863 N N . LEU A 1 108 ? 9.194 19.280 8.247 1.00 91.38 108 LEU A N 1
ATOM 864 C CA . LEU A 1 108 ? 9.684 20.546 7.704 1.00 91.38 108 LEU A CA 1
ATOM 865 C C . LEU A 1 108 ? 8.573 21.495 7.208 1.00 91.38 108 LEU A C 1
ATOM 867 O O . LEU A 1 108 ? 8.893 22.522 6.612 1.00 91.38 108 LEU A O 1
ATOM 871 N N . GLY A 1 109 ? 7.287 21.154 7.366 1.00 90.81 109 GLY A N 1
ATOM 872 C CA . GLY A 1 109 ? 6.166 21.964 6.863 1.00 90.81 109 GLY A CA 1
ATOM 873 C C . GLY A 1 109 ? 6.109 22.095 5.332 1.00 90.81 109 GLY A C 1
ATOM 874 O O . GLY A 1 109 ? 5.522 23.037 4.803 1.00 90.81 109 GLY A O 1
ATOM 875 N N . ARG A 1 110 ? 6.739 21.176 4.593 1.00 88.94 110 ARG A N 1
ATOM 876 C CA . ARG A 1 110 ? 6.807 21.180 3.124 1.00 88.94 110 ARG A CA 1
ATOM 877 C C . ARG A 1 110 ? 5.679 20.348 2.520 1.00 88.94 110 ARG A C 1
ATOM 879 O O . ARG A 1 110 ? 5.289 19.316 3.057 1.00 88.94 110 ARG A O 1
ATOM 886 N N . LYS A 1 111 ? 5.221 20.747 1.329 1.00 85.94 111 LYS A N 1
ATOM 887 C CA . LYS A 1 111 ? 4.228 19.995 0.544 1.00 85.94 111 LYS A CA 1
ATOM 888 C C . LYS A 1 111 ? 4.713 18.568 0.273 1.00 85.94 111 LYS A C 1
ATOM 890 O O . LYS A 1 111 ? 5.797 18.413 -0.284 1.00 85.94 111 LYS A O 1
ATOM 895 N N . GLU A 1 112 ? 3.927 17.554 0.624 1.00 84.56 112 GLU A N 1
ATOM 896 C CA . GLU A 1 112 ? 4.242 16.137 0.375 1.00 84.56 112 GLU A CA 1
ATOM 897 C C . GLU A 1 112 ? 4.362 15.819 -1.130 1.00 84.56 112 GLU A C 1
ATOM 899 O O . GLU A 1 112 ? 3.766 16.482 -1.983 1.00 84.56 112 GLU A O 1
ATOM 904 N N . LEU A 1 113 ? 5.162 14.802 -1.450 1.00 85.38 113 LEU A N 1
ATOM 905 C CA . LEU A 1 113 ? 5.235 14.183 -2.770 1.00 85.38 113 LEU A CA 1
ATOM 906 C C . LEU A 1 113 ? 4.083 13.186 -2.945 1.00 85.38 113 LEU A C 1
ATOM 908 O O . LEU A 1 113 ? 3.583 12.630 -1.966 1.00 85.38 113 LEU A O 1
ATOM 912 N N . SER A 1 114 ? 3.700 12.918 -4.195 1.00 86.12 114 SER A N 1
ATOM 913 C CA . SER A 1 114 ? 2.747 11.847 -4.496 1.00 86.12 114 SER A CA 1
ATOM 914 C C . SER A 1 114 ? 3.354 10.492 -4.123 1.00 86.12 114 SER A C 1
ATOM 916 O O . SER A 1 114 ? 4.427 10.136 -4.610 1.00 86.12 114 SER A O 1
ATOM 918 N N . GLU A 1 115 ? 2.692 9.768 -3.219 1.00 84.25 115 GLU A N 1
ATOM 919 C CA . GLU A 1 115 ? 3.173 8.474 -2.743 1.00 84.25 115 GLU A CA 1
ATOM 920 C C . GLU A 1 115 ? 2.893 7.352 -3.749 1.00 84.25 115 GLU A C 1
ATOM 922 O O . GLU A 1 115 ? 1.808 7.256 -4.325 1.00 84.25 115 GLU A O 1
ATOM 927 N N . LEU A 1 116 ? 3.868 6.454 -3.889 1.00 86.44 116 LEU A N 1
ATOM 928 C CA . LEU A 1 116 ? 3.813 5.329 -4.817 1.00 86.44 116 LEU A CA 1
ATOM 929 C C . LEU A 1 116 ? 2.898 4.209 -4.296 1.00 86.44 116 LEU A C 1
ATOM 931 O O . LEU A 1 116 ? 2.875 3.903 -3.102 1.00 86.44 116 LEU A O 1
ATOM 935 N N . ASN A 1 117 ? 2.196 3.540 -5.211 1.00 90.00 117 ASN A 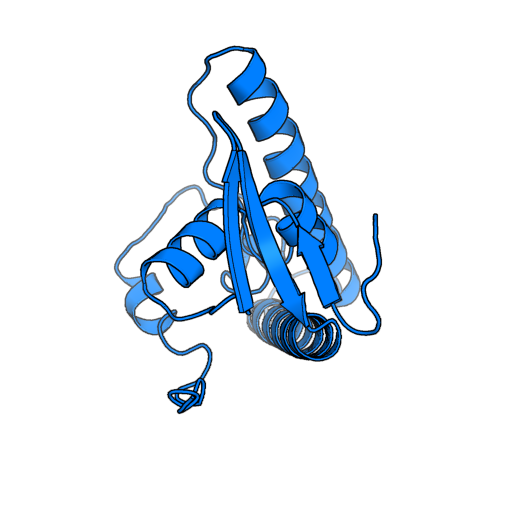N 1
ATOM 936 C CA . ASN A 1 117 ? 1.304 2.413 -4.932 1.00 90.00 117 ASN A CA 1
ATOM 937 C C . ASN A 1 117 ? 1.684 1.187 -5.782 1.00 90.00 117 ASN A C 1
ATOM 939 O O . ASN A 1 117 ? 0.972 0.859 -6.734 1.00 90.00 117 ASN A O 1
ATOM 943 N N . PRO A 1 118 ? 2.768 0.457 -5.452 1.00 87.88 118 PRO A N 1
ATOM 944 C CA . PRO A 1 118 ? 3.248 -0.669 -6.260 1.00 87.88 118 PRO A CA 1
ATOM 945 C C . PRO A 1 118 ? 2.209 -1.764 -6.547 1.00 87.88 118 PRO A C 1
ATOM 947 O O . PRO A 1 118 ? 2.322 -2.477 -7.540 1.00 87.88 118 PRO A O 1
ATOM 950 N N . ALA A 1 119 ? 1.216 -1.952 -5.673 1.00 87.75 119 ALA A N 1
ATOM 951 C CA . ALA A 1 119 ? 0.155 -2.935 -5.887 1.00 87.75 119 ALA A CA 1
ATOM 952 C C . ALA A 1 119 ? -0.974 -2.452 -6.811 1.00 87.75 119 ALA A C 1
ATOM 954 O O . ALA A 1 119 ? -1.778 -3.282 -7.224 1.00 87.75 119 ALA A O 1
ATOM 955 N N . MET A 1 120 ? -1.048 -1.156 -7.124 1.00 84.38 120 MET A N 1
ATOM 956 C CA . MET A 1 120 ? -2.077 -0.574 -8.000 1.00 84.38 120 MET A CA 1
ATOM 957 C C . MET A 1 120 ? -1.485 -0.106 -9.325 1.00 84.38 120 MET A C 1
ATOM 959 O O . MET A 1 120 ? -2.059 -0.354 -10.381 1.00 84.38 120 MET A O 1
ATOM 963 N N . ASN A 1 121 ? -0.307 0.514 -9.276 1.00 81.94 121 ASN A N 1
ATOM 964 C CA . ASN A 1 121 ? 0.299 1.184 -10.412 1.00 81.94 121 ASN A CA 1
ATOM 965 C C . ASN A 1 121 ? 1.452 0.355 -10.983 1.00 81.94 121 ASN A C 1
ATOM 967 O O . ASN A 1 121 ? 2.420 0.068 -10.271 1.00 81.94 121 ASN A O 1
ATOM 971 N N . PRO A 1 122 ? 1.394 -0.008 -12.276 1.00 76.31 122 PRO A N 1
ATOM 972 C CA . PRO A 1 122 ? 2.475 -0.733 -12.926 1.00 76.31 122 PRO A CA 1
ATOM 973 C C . PRO A 1 122 ? 3.831 0.005 -12.839 1.00 76.31 122 PRO A C 1
ATOM 975 O O . PRO A 1 122 ? 4.834 -0.613 -12.482 1.00 76.31 122 PRO A O 1
ATOM 978 N N . ASP A 1 123 ? 3.879 1.312 -13.114 1.00 77.62 123 ASP A N 1
ATOM 979 C CA . ASP A 1 123 ? 5.140 2.077 -13.138 1.00 77.62 123 ASP A CA 1
ATOM 980 C C . ASP A 1 123 ? 5.809 2.172 -11.755 1.00 77.62 123 ASP A C 1
ATOM 982 O O . ASP A 1 123 ? 7.021 1.962 -11.623 1.00 77.62 123 ASP A O 1
ATOM 986 N N . ASP A 1 124 ? 5.007 2.351 -10.705 1.00 76.19 124 ASP A N 1
ATOM 987 C CA . ASP A 1 124 ? 5.464 2.319 -9.313 1.00 76.19 124 ASP A CA 1
ATOM 988 C C . ASP A 1 124 ? 6.043 0.946 -8.955 1.00 76.19 124 ASP A C 1
ATOM 990 O O . ASP A 1 124 ? 7.046 0.848 -8.246 1.00 76.19 124 ASP A O 1
ATOM 994 N N . ALA A 1 125 ? 5.453 -0.131 -9.487 1.00 73.50 125 ALA A N 1
ATOM 995 C CA . ALA A 1 125 ? 5.920 -1.497 -9.268 1.00 73.50 125 ALA A CA 1
ATOM 996 C C . ALA A 1 125 ? 7.307 -1.771 -9.869 1.00 73.50 125 ALA A C 1
ATOM 998 O O . ALA A 1 125 ? 7.961 -2.727 -9.454 1.00 73.50 125 ALA A O 1
ATOM 999 N N . ILE A 1 126 ? 7.765 -0.954 -10.822 1.00 70.06 126 ILE A N 1
ATOM 1000 C CA . ILE A 1 126 ? 9.095 -1.057 -11.444 1.00 70.06 126 ILE A CA 1
ATOM 1001 C C . ILE A 1 126 ? 10.035 0.083 -11.037 1.00 70.06 126 ILE A C 1
ATOM 1003 O O . ILE A 1 126 ? 11.197 0.078 -11.441 1.00 70.06 126 ILE A O 1
ATOM 1007 N N . GLY A 1 127 ? 9.555 1.036 -10.234 1.00 60.53 127 GLY A N 1
ATOM 1008 C CA . GLY A 1 127 ? 10.326 2.192 -9.793 1.00 60.53 127 GLY A CA 1
ATOM 1009 C C . GLY A 1 127 ? 10.604 3.221 -10.885 1.00 60.53 127 GLY A C 1
ATOM 1010 O O . GLY A 1 127 ? 11.577 3.966 -10.774 1.00 60.53 127 GLY A O 1
ATOM 1011 N N . ARG A 1 128 ? 9.777 3.270 -11.936 1.00 59.06 128 ARG A N 1
ATOM 1012 C CA . ARG A 1 128 ? 9.806 4.389 -12.882 1.00 59.06 128 ARG A CA 1
ATOM 1013 C C . ARG A 1 128 ? 9.058 5.555 -12.248 1.00 59.06 128 ARG A C 1
ATOM 1015 O O . ARG A 1 128 ? 7.912 5.397 -11.850 1.00 59.06 128 ARG A O 1
ATOM 1022 N N . MET A 1 129 ? 9.702 6.718 -12.147 1.00 45.69 129 MET A N 1
ATOM 1023 C CA . MET A 1 129 ? 8.996 7.947 -11.782 1.00 45.69 129 MET A CA 1
ATOM 1024 C C . MET A 1 129 ? 7.975 8.243 -12.884 1.00 45.69 129 MET A C 1
ATOM 1026 O O . MET A 1 129 ? 8.366 8.542 -14.013 1.00 45.69 129 MET A O 1
ATOM 1030 N N . SER A 1 130 ? 6.677 8.144 -12.585 1.00 43.72 130 SER A N 1
ATOM 1031 C CA . SER A 1 130 ? 5.650 8.649 -13.494 1.00 43.72 130 SER A CA 1
ATOM 1032 C C . SER A 1 130 ? 5.789 10.171 -13.547 1.00 43.72 130 SER A C 1
ATOM 1034 O O . SER A 1 130 ? 5.411 10.866 -12.606 1.00 43.72 130 SER A O 1
ATOM 1036 N N . LEU A 1 131 ? 6.342 10.716 -14.631 1.00 34.53 131 LEU A N 1
ATOM 1037 C CA . LEU A 1 131 ? 6.361 12.169 -14.841 1.00 34.53 131 LEU A CA 1
ATOM 1038 C C . LEU A 1 131 ? 4.994 12.724 -15.280 1.00 34.53 131 LEU A C 1
ATOM 1040 O O . LEU A 1 131 ? 4.879 13.907 -15.573 1.00 34.53 131 LEU A O 1
ATOM 1044 N N . THR A 1 132 ? 3.943 11.906 -15.308 1.00 34.25 132 THR A N 1
ATOM 1045 C CA . THR A 1 132 ? 2.603 12.323 -15.728 1.00 34.25 132 THR A CA 1
ATOM 1046 C C . THR A 1 132 ? 1.547 11.475 -15.023 1.00 34.25 132 THR A C 1
ATOM 1048 O O . THR A 1 132 ? 1.355 10.302 -15.329 1.00 34.25 132 THR A O 1
ATOM 1051 N N . TYR A 1 133 ? 0.871 12.084 -14.049 1.00 39.38 133 TYR A N 1
ATOM 1052 C CA . TYR A 1 133 ? -0.420 11.622 -13.545 1.00 39.38 133 TYR A CA 1
ATOM 1053 C C . TYR A 1 133 ? -1.452 11.814 -14.666 1.00 39.38 133 TYR A C 1
ATOM 1055 O O . TYR A 1 133 ? -1.752 12.950 -15.030 1.00 39.38 133 TYR A O 1
ATOM 1063 N N . ASP A 1 134 ? -1.951 10.717 -15.239 1.00 39.12 134 ASP A N 1
ATOM 1064 C CA . ASP A 1 134 ? -3.005 10.732 -16.258 1.00 39.12 134 ASP A CA 1
ATOM 1065 C C . ASP A 1 134 ? -4.302 10.131 -15.677 1.00 39.12 134 ASP A C 1
ATOM 1067 O O . ASP A 1 134 ? -4.433 8.904 -15.590 1.00 39.12 134 ASP A O 1
ATOM 1071 N N . PRO A 1 135 ? -5.292 10.964 -15.307 1.00 43.62 135 PRO A N 1
ATOM 1072 C CA . PRO A 1 135 ? -6.550 10.501 -14.723 1.00 43.62 135 PRO A CA 1
ATOM 1073 C C . PRO A 1 135 ? -7.416 9.672 -15.691 1.00 43.62 135 PRO A C 1
ATOM 1075 O O . PRO A 1 135 ? -8.411 9.077 -15.271 1.00 43.62 135 PRO A O 1
ATOM 1078 N N . THR A 1 136 ? -7.081 9.601 -16.985 1.00 45.91 136 THR A N 1
ATOM 1079 C CA . THR A 1 136 ? -7.825 8.792 -17.962 1.00 45.91 136 TH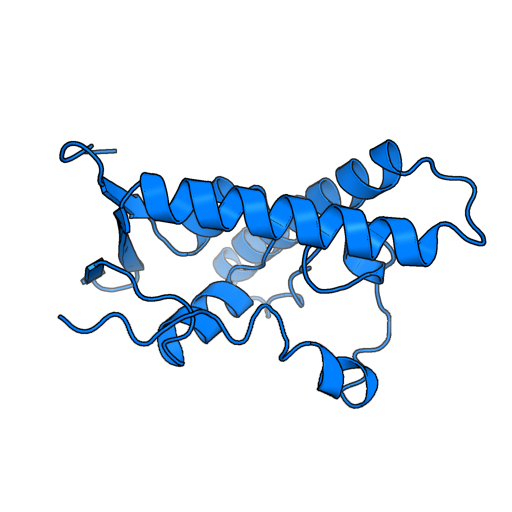R A CA 1
ATOM 1080 C C . THR A 1 136 ? -7.422 7.315 -17.948 1.00 45.91 136 THR A C 1
ATOM 1082 O O . THR A 1 136 ? -8.277 6.458 -18.187 1.00 45.91 136 THR A O 1
ATOM 1085 N N . ARG A 1 137 ? -6.169 6.997 -17.583 1.00 44.12 137 ARG A N 1
ATOM 1086 C CA . ARG A 1 137 ? -5.667 5.615 -17.435 1.00 44.12 137 ARG A CA 1
ATOM 1087 C C . ARG A 1 137 ? -6.149 4.935 -16.147 1.00 44.12 137 ARG A C 1
ATOM 1089 O O . ARG A 1 137 ? -6.324 3.715 -16.129 1.00 44.12 137 ARG A O 1
ATOM 1096 N N . ASP A 1 138 ? -6.471 5.723 -15.124 1.00 43.72 138 ASP A N 1
ATOM 1097 C CA . ASP A 1 138 ? -6.911 5.252 -13.802 1.00 43.72 138 ASP A CA 1
ATOM 1098 C C . ASP A 1 138 ? -8.405 4.921 -13.697 1.00 43.72 138 ASP A C 1
ATOM 1100 O O . ASP A 1 138 ? -8.845 4.353 -12.692 1.00 43.72 138 ASP A O 1
ATOM 1104 N N . LYS A 1 139 ? -9.198 5.152 -14.754 1.00 40.59 139 LYS A N 1
ATOM 1105 C CA . LYS A 1 139 ? -10.617 4.739 -14.795 1.00 40.59 139 LYS A CA 1
ATOM 1106 C C . LYS A 1 139 ? -10.811 3.224 -14.599 1.00 40.59 139 LYS A C 1
ATOM 1108 O O . LYS A 1 139 ? -11.900 2.793 -14.233 1.00 40.59 139 LYS A O 1
ATOM 1113 N N . ASN A 1 140 ? -9.750 2.427 -14.766 1.00 38.12 140 ASN A N 1
ATOM 1114 C CA . ASN A 1 140 ? -9.745 0.977 -14.557 1.00 38.12 140 ASN A CA 1
ATOM 1115 C C . ASN A 1 140 ? -9.063 0.506 -13.254 1.00 38.12 140 ASN A C 1
ATOM 1117 O O . ASN A 1 140 ? -9.025 -0.701 -13.009 1.00 38.12 140 ASN A O 1
ATOM 1121 N N . LEU A 1 141 ? -8.571 1.406 -12.388 1.00 43.09 141 LEU A N 1
ATOM 1122 C CA . LEU A 1 141 ? -8.027 1.027 -11.069 1.00 43.09 141 LEU A CA 1
ATOM 1123 C C . LEU A 1 141 ? -9.111 0.792 -10.005 1.00 43.09 141 LEU A C 1
ATOM 1125 O O . LEU A 1 141 ? -8.840 0.194 -8.962 1.00 43.09 141 LEU A O 1
ATOM 1129 N N . ILE A 1 142 ? -10.369 1.132 -10.299 1.00 39.28 142 ILE A N 1
ATOM 1130 C CA . ILE A 1 142 ? -11.541 0.766 -9.488 1.00 39.28 142 ILE A CA 1
ATOM 1131 C C . ILE A 1 142 ? -12.006 -0.658 -9.841 1.00 39.28 142 ILE A C 1
ATOM 1133 O O . ILE A 1 142 ? -13.168 -0.889 -10.149 1.00 39.28 142 ILE A O 1
ATOM 1137 N N . ARG A 1 143 ? -11.107 -1.646 -9.833 1.00 38.88 143 ARG A N 1
ATOM 1138 C CA . ARG A 1 143 ? -11.480 -3.075 -9.768 1.00 38.88 143 ARG A CA 1
ATOM 1139 C C . ARG A 1 143 ? -10.456 -3.879 -8.975 1.00 38.88 143 ARG A C 1
ATOM 1141 O O . ARG A 1 143 ? -10.082 -4.985 -9.354 1.00 38.88 143 ARG A O 1
ATOM 1148 N N . ILE A 1 144 ? -10.052 -3.375 -7.811 1.00 43.25 144 ILE A N 1
ATOM 1149 C CA . ILE A 1 144 ? -9.553 -4.258 -6.751 1.00 43.25 144 ILE A CA 1
ATOM 1150 C C . ILE A 1 144 ? -10.791 -4.879 -6.085 1.00 43.25 144 ILE A C 1
ATOM 1152 O O . ILE A 1 144 ? -11.237 -4.454 -5.028 1.00 43.25 144 ILE A O 1
ATOM 1156 N N . PHE A 1 145 ? -11.352 -5.871 -6.787 1.00 37.22 145 PHE A N 1
ATOM 1157 C CA . PHE A 1 145 ? -12.394 -6.815 -6.370 1.00 37.22 145 PHE A CA 1
ATOM 1158 C C . PHE A 1 145 ? -13.777 -6.234 -6.019 1.00 37.22 145 PHE A C 1
ATOM 1160 O O . PHE A 1 145 ? -14.010 -5.704 -4.935 1.00 37.22 145 PHE A O 1
ATOM 1167 N N . GLY A 1 146 ? -14.753 -6.507 -6.896 1.00 30.45 146 GLY A N 1
ATOM 1168 C CA . GLY A 1 146 ? -16.189 -6.547 -6.580 1.00 30.45 146 GLY A CA 1
ATOM 1169 C C . GLY A 1 146 ? -16.525 -7.698 -5.623 1.00 30.45 146 GLY A C 1
ATOM 1170 O O . GLY A 1 146 ? -17.272 -8.605 -5.962 1.00 30.45 146 GLY A O 1
ATOM 1171 N N . GLY A 1 147 ? -15.896 -7.684 -4.450 1.00 32.28 147 GLY A N 1
ATOM 1172 C CA . GLY A 1 147 ? -15.949 -8.744 -3.448 1.00 32.28 147 GLY A CA 1
ATOM 1173 C C . GLY A 1 147 ? -15.555 -8.287 -2.043 1.00 32.28 147 GLY A C 1
ATOM 1174 O O . GLY A 1 147 ? -15.493 -9.116 -1.140 1.00 32.28 147 GLY A O 1
ATOM 1175 N N . PHE A 1 148 ? -15.345 -6.986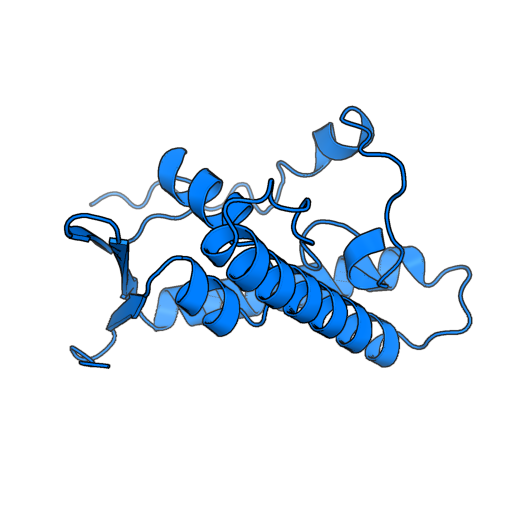 -1.802 1.00 40.22 148 PHE A N 1
ATOM 1176 C CA . PHE A 1 148 ? -15.525 -6.450 -0.452 1.00 40.22 148 PHE A CA 1
ATOM 1177 C C . PHE A 1 148 ? -17.026 -6.398 -0.181 1.00 40.22 148 PHE A C 1
ATOM 1179 O O . PHE A 1 148 ? -17.664 -5.350 -0.262 1.00 40.22 148 PHE A O 1
ATOM 1186 N N . GLY A 1 149 ? -17.602 -7.579 0.067 1.00 33.31 149 GLY A N 1
ATOM 1187 C CA . GLY A 1 149 ? -18.966 -7.709 0.541 1.00 33.31 149 GLY A CA 1
ATOM 1188 C C . GLY A 1 149 ? -19.169 -6.735 1.692 1.00 33.31 149 GLY A C 1
ATOM 1189 O O . GLY A 1 149 ? -18.299 -6.583 2.555 1.00 33.31 149 GLY A O 1
ATOM 1190 N N . LYS A 1 150 ? -20.307 -6.038 1.676 1.00 34.88 150 LYS A N 1
ATOM 1191 C CA . LYS A 1 150 ? -20.828 -5.385 2.871 1.00 34.88 150 LYS A CA 1
ATOM 1192 C C . LYS A 1 150 ? -20.806 -6.445 3.971 1.00 34.88 150 LYS A C 1
ATOM 1194 O O . LYS A 1 150 ? -21.630 -7.354 3.954 1.00 34.88 150 LYS A O 1
ATOM 1199 N N . TRP A 1 151 ? -19.834 -6.365 4.873 1.00 39.19 151 TRP A N 1
ATOM 1200 C CA . TRP A 1 151 ? -19.839 -7.165 6.085 1.00 39.19 151 TRP A CA 1
ATOM 1201 C C . TRP A 1 151 ? -21.019 -6.630 6.890 1.00 39.19 151 TRP A C 1
ATOM 1203 O O . TRP A 1 151 ? -20.954 -5.521 7.425 1.00 39.19 151 TRP A O 1
ATOM 1213 N N . LYS A 1 152 ? -22.149 -7.343 6.818 1.00 28.86 152 LYS A N 1
ATOM 1214 C CA . LYS A 1 152 ? -23.246 -7.143 7.756 1.00 28.86 152 LYS A CA 1
ATOM 1215 C C . LYS A 1 152 ? -22.709 -7.505 9.143 1.00 28.86 152 LYS A C 1
ATOM 1217 O O . LYS A 1 152 ? -21.944 -8.458 9.267 1.00 28.86 152 LYS A O 1
ATOM 1222 N N . THR A 1 153 ? -23.065 -6.625 10.071 1.00 37.38 153 THR A N 1
ATOM 1223 C CA . THR A 1 153 ? -22.782 -6.576 11.512 1.00 37.38 153 THR A CA 1
ATOM 1224 C C . THR A 1 153 ? -22.708 -7.928 12.188 1.00 37.38 153 THR A C 1
ATOM 1226 O O . THR A 1 153 ? -23.644 -8.722 11.942 1.00 37.38 153 THR A O 1
#

Foldseek 3Di:
DDDPDQKDKDWLLRLCVLLLLQAHSVVVVVCPVVVVDDAPDWDDDDPTIIGMHGPVVSVVVSVLSVVLLLVLQVVPVPDDPDDSVQLQVLLSVLLVVLSVVQVVCVVVVHDGDDGANSSQHSCSSRNHPPPDDDVVVCVPSVPPDPPPPPPDD

pLDDT: mean 78.01, std 19.97, range [28.86, 95.69]

Secondary structure (DSSP, 8-state):
----TTEEEE-HHHHHHHTTTSS-HHHHHHHHHTTSS--SEEEEETTEEEEEEEHHHHHHHHHHHHHHHHHHHHHTGGG-SS-HHHHHHHHHHHHHHHHHHHHHHHHTTPPPPPPP-TTT-HHHHHT---S---TTGGGG---S-TT------

Sequence (153 aa):
MQTLKGFEQHSYSSLTERLGYLISRQTLTNWINNGTLRPAQVTRQSHNTHLLFSTAKLNALHKLLKKAQIVHAAKIQGNSRFTLAQRLATGRRNAKACHDNNELRRHLGRKELSELNPAMNPDDAIGRMSLTYDPTRDKNLIRIFGGFGKWKT